Protein AF-A0A7S2CAX1-F1 (afdb_monomer)

Foldseek 3Di:
DDPVVVVVVVVVVVLVVCCVPDPPDHDDPQKAWQAFDADPVRDGFWTWIDHPNDIDIDGHDDDDPQAAQQQDLDCPAPCVVPPVVCSPDDDPDDNSRRCNSVVNVD

InterPro domains:
  IPR003953 FAD-dependent oxidoreductase 2, FAD-binding domain [PF00890] (13-105)
  IPR036188 FAD/NAD(P)-binding domain superfamily [G3DSA:3.50.50.60] (1-106)
  IPR036188 FAD/NAD(P)-binding domain superfamily [SSF51905] (16-105)
  IPR050315 FAD-dependent oxidoreductase 2 [PTHR43400] (2-106)

Secondary structure (DSSP, 8-state):
--HHHHHHHHHHHHHHHHHHH-TT----TT-EEEEEEE-TTS-EEEEEEEETTEEEEEES--------STT--STTSHHHHH-GGGTTS---S-TT-S-HHHHHH-

Structure (mmCIF, N/CA/C/O backbone):
data_AF-A0A7S2CAX1-F1
#
_entry.id   AF-A0A7S2CAX1-F1
#
loop_
_atom_site.group_PDB
_atom_site.id
_atom_site.type_symbol
_atom_site.label_atom_id
_atom_site.label_alt_id
_atom_site.label_comp_id
_atom_site.label_asym_id
_atom_site.label_entity_id
_atom_site.label_seq_id
_atom_site.pdbx_PDB_ins_code
_atom_site.Cartn_x
_atom_site.Cartn_y
_atom_site.Cartn_z
_atom_site.occupancy
_atom_site.B_iso_or_equiv
_atom_site.auth_seq_id
_atom_site.auth_comp_id
_atom_site.auth_asym_id
_atom_site.auth_atom_id
_atom_site.pdbx_PDB_model_num
ATOM 1 N N . ARG A 1 1 ? 8.464 22.840 -10.602 1.00 57.88 1 ARG A N 1
ATOM 2 C CA . ARG A 1 1 ? 7.586 22.064 -9.688 1.00 57.88 1 ARG A CA 1
ATOM 3 C C . ARG A 1 1 ? 6.872 21.008 -10.517 1.00 57.88 1 ARG A C 1
ATOM 5 O O . ARG A 1 1 ? 6.267 21.382 -11.510 1.00 57.88 1 ARG A O 1
ATOM 12 N N . PHE A 1 2 ? 6.968 19.727 -10.162 1.00 74.19 2 PHE A N 1
ATOM 13 C CA . PHE A 1 2 ? 6.228 18.670 -10.859 1.00 74.19 2 PHE A CA 1
ATOM 14 C C . PHE A 1 2 ? 4.757 18.679 -10.399 1.00 74.19 2 PHE A C 1
ATOM 16 O O . PHE A 1 2 ? 4.524 18.695 -9.182 1.00 74.19 2 PHE A O 1
ATOM 23 N N . PRO A 1 3 ? 3.769 18.684 -11.318 1.00 83.25 3 PRO A N 1
ATOM 24 C CA . PRO A 1 3 ? 2.349 18.718 -10.959 1.00 83.25 3 PRO A CA 1
ATOM 25 C C . PRO A 1 3 ? 1.945 17.592 -10.001 1.00 83.25 3 PRO A C 1
ATOM 27 O O . PRO A 1 3 ? 1.304 17.861 -8.989 1.00 83.25 3 PRO A O 1
ATOM 30 N N . GLY A 1 4 ? 2.419 16.365 -10.253 1.00 85.00 4 GLY A N 1
ATOM 31 C CA . GLY A 1 4 ? 2.128 15.201 -9.408 1.00 85.00 4 GLY A CA 1
ATOM 32 C C . GLY A 1 4 ? 2.579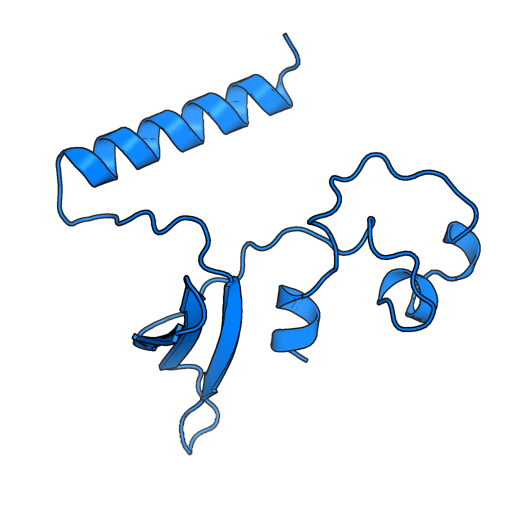 15.386 -7.959 1.00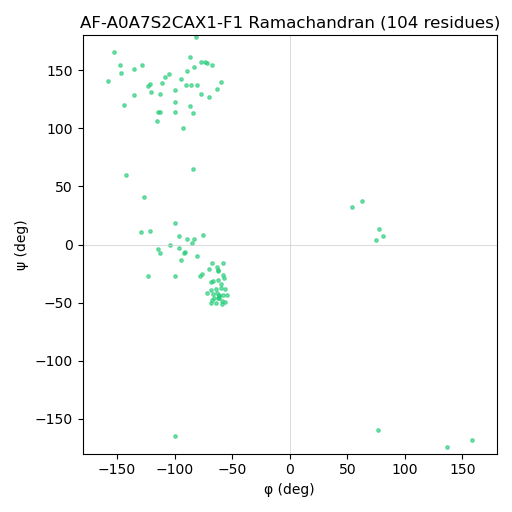 85.00 4 GLY A C 1
ATOM 33 O O . GLY A 1 4 ? 1.776 15.239 -7.046 1.00 85.00 4 GLY A O 1
ATOM 34 N N . MET A 1 5 ? 3.824 15.826 -7.742 1.00 86.69 5 MET A N 1
ATOM 35 C CA . MET A 1 5 ? 4.309 16.134 -6.390 1.00 86.69 5 MET A CA 1
ATOM 36 C C . MET A 1 5 ? 3.440 17.193 -5.707 1.00 86.69 5 MET A C 1
ATOM 38 O O . MET A 1 5 ? 3.094 17.043 -4.544 1.00 86.69 5 MET A O 1
ATOM 42 N N . THR A 1 6 ? 3.066 18.255 -6.422 1.00 91.06 6 THR A N 1
ATOM 43 C CA . THR A 1 6 ? 2.301 19.364 -5.828 1.00 91.06 6 THR A CA 1
ATOM 44 C C . THR A 1 6 ? 0.930 18.899 -5.336 1.00 91.06 6 THR A C 1
ATOM 46 O O . THR A 1 6 ? 0.521 19.271 -4.238 1.00 91.06 6 THR A O 1
ATOM 49 N N . ILE A 1 7 ? 0.254 18.049 -6.114 1.00 92.75 7 ILE A N 1
ATOM 50 C CA . ILE A 1 7 ? -1.035 17.460 -5.736 1.00 92.75 7 ILE A CA 1
ATOM 51 C C . ILE A 1 7 ? -0.867 16.559 -4.509 1.00 92.75 7 ILE A C 1
ATOM 53 O O . ILE A 1 7 ? -1.582 16.737 -3.524 1.00 92.75 7 ILE A O 1
ATOM 57 N N . THR A 1 8 ? 0.106 15.643 -4.525 1.00 90.06 8 THR A N 1
ATOM 58 C CA . THR A 1 8 ? 0.332 14.714 -3.409 1.00 90.06 8 THR A CA 1
ATOM 59 C C . THR A 1 8 ? 0.678 15.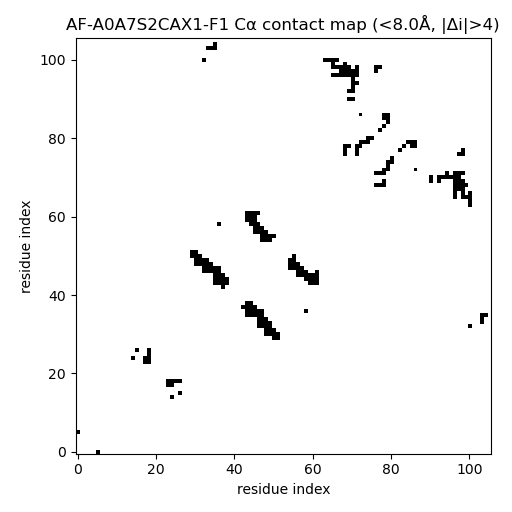452 -2.117 1.00 90.06 8 THR A C 1
ATOM 61 O O . THR A 1 8 ? 0.094 15.163 -1.076 1.00 90.06 8 THR A O 1
ATOM 64 N N . TYR A 1 9 ? 1.560 16.455 -2.175 1.00 91.69 9 TYR A N 1
ATOM 65 C CA . TYR A 1 9 ? 1.908 17.267 -1.006 1.00 91.69 9 TYR A CA 1
ATOM 66 C C . TYR A 1 9 ? 0.703 18.023 -0.450 1.00 91.69 9 TYR A C 1
ATOM 68 O O . TYR A 1 9 ? 0.510 18.041 0.762 1.00 91.69 9 TYR A O 1
ATOM 76 N N . ALA A 1 10 ? -0.121 18.619 -1.317 1.00 94.69 10 ALA A N 1
ATOM 77 C CA . ALA A 1 10 ? -1.322 19.313 -0.873 1.00 94.69 10 ALA A CA 1
ATOM 78 C C . ALA A 1 10 ? -2.286 18.355 -0.156 1.00 94.69 10 ALA A C 1
ATOM 80 O O . ALA A 1 10 ? -2.764 18.676 0.928 1.00 94.69 10 ALA A O 1
ATOM 81 N N . LEU A 1 11 ? -2.530 17.163 -0.713 1.00 94.75 11 LEU A N 1
ATOM 82 C CA . LEU A 1 11 ? -3.402 16.161 -0.093 1.00 94.75 11 LEU A CA 1
ATOM 83 C C . LEU A 1 11 ? -2.866 15.693 1.267 1.00 94.75 11 LEU A C 1
ATOM 85 O O . LEU A 1 11 ? -3.623 15.683 2.236 1.00 94.75 11 LEU A O 1
ATOM 89 N N . ILE A 1 12 ? -1.569 15.379 1.361 1.00 93.88 12 ILE A N 1
ATOM 90 C CA . ILE A 1 12 ? -0.925 14.971 2.620 1.00 93.88 12 ILE A CA 1
ATOM 91 C C . ILE A 1 12 ? -1.081 16.065 3.678 1.00 93.88 12 ILE A C 1
ATOM 93 O O . ILE A 1 12 ? -1.617 15.798 4.749 1.00 93.88 12 ILE A O 1
ATOM 97 N N . GLN A 1 13 ? -0.726 17.309 3.347 1.00 95.06 13 GLN A N 1
ATOM 98 C CA . GLN A 1 13 ? -0.827 18.437 4.277 1.00 95.06 13 GLN A CA 1
ATOM 99 C C . GLN A 1 13 ? -2.260 18.681 4.759 1.00 95.06 13 GLN A C 1
ATOM 101 O O . GLN A 1 13 ? -2.476 19.121 5.889 1.00 95.06 13 GLN A O 1
ATOM 106 N N . MET A 1 14 ? -3.259 18.441 3.907 1.00 95.94 14 MET A N 1
ATOM 107 C CA . MET A 1 14 ? -4.659 18.583 4.298 1.00 95.94 14 MET A CA 1
ATOM 108 C C . MET A 1 14 ? -5.100 17.468 5.250 1.00 95.94 14 MET A C 1
ATOM 110 O O . MET A 1 14 ? -5.772 17.766 6.236 1.00 95.94 14 MET A O 1
ATOM 114 N N . VAL A 1 15 ? -4.699 16.216 5.011 1.00 95.69 15 VAL A N 1
ATOM 115 C CA . VAL A 1 15 ? -5.015 15.097 5.916 1.00 95.69 15 VAL A CA 1
ATOM 116 C C . VAL A 1 15 ? -4.271 15.230 7.247 1.00 95.69 15 VAL A C 1
ATOM 118 O O . VAL A 1 15 ? -4.877 15.003 8.292 1.00 95.69 15 VAL A O 1
ATOM 121 N N . GLU A 1 16 ? -3.012 15.675 7.241 1.00 96.06 16 GLU A N 1
ATOM 122 C CA . GLU A 1 16 ? -2.248 15.983 8.461 1.00 96.06 16 GLU A CA 1
ATOM 123 C C . GLU A 1 16 ? -2.987 17.010 9.326 1.00 96.06 16 GLU A C 1
ATOM 125 O O . GLU A 1 16 ? -3.266 16.748 10.494 1.00 96.06 16 GLU A O 1
ATOM 130 N N . LYS A 1 17 ? -3.440 18.123 8.733 1.00 96.75 17 LYS A N 1
ATOM 131 C CA . LYS A 1 17 ? -4.230 19.138 9.452 1.00 96.75 17 LYS A CA 1
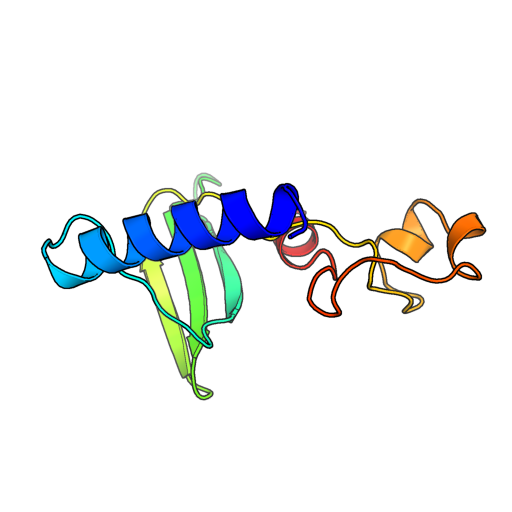ATOM 132 C C . LYS A 1 17 ? -5.533 18.586 10.031 1.00 96.75 17 LYS A C 1
ATOM 134 O O . LYS A 1 17 ? -5.942 19.021 11.106 1.00 96.75 17 LYS A O 1
ATOM 139 N N . VAL A 1 18 ? -6.215 17.680 9.325 1.00 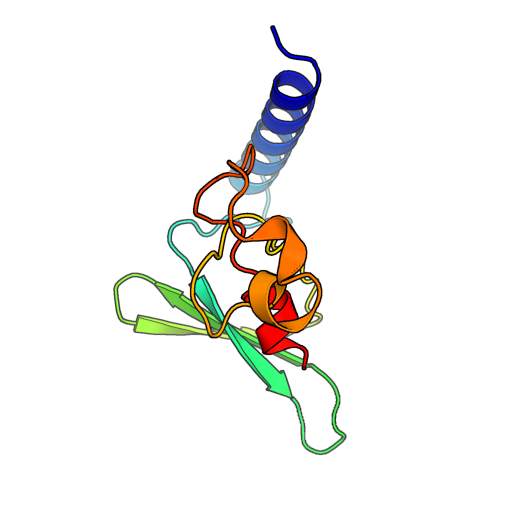97.12 18 VAL A N 1
ATOM 140 C CA . VAL A 1 18 ? -7.427 17.020 9.843 1.00 97.12 18 VAL A CA 1
ATOM 141 C C . VAL A 1 18 ? -7.078 16.118 11.027 1.00 97.12 18 VAL A C 1
ATOM 143 O O . VAL A 1 18 ? -7.785 16.160 12.033 1.00 97.12 18 VAL A O 1
ATOM 146 N N . SER A 1 19 ? -5.981 15.363 10.931 1.00 96.56 19 SER A N 1
ATOM 147 C CA . SER A 1 19 ? -5.507 14.461 11.986 1.00 96.56 19 SER A CA 1
ATOM 148 C C . SER A 1 19 ? -5.030 15.198 13.241 1.00 96.56 19 SER A C 1
ATOM 150 O O . SER A 1 19 ? -5.167 14.669 14.337 1.00 96.56 19 SER A O 1
ATOM 152 N N . GLU A 1 20 ? -4.480 16.406 13.107 1.00 95.88 20 GLU A N 1
ATOM 153 C CA . GLU A 1 20 ? -4.020 17.225 14.239 1.00 95.88 20 GLU A CA 1
ATOM 154 C C . GLU A 1 20 ? -5.163 17.925 14.985 1.00 95.88 20 GLU A C 1
ATOM 156 O O . GLU A 1 20 ? -5.026 18.273 16.156 1.00 95.88 20 GLU A O 1
ATOM 161 N N . ARG A 1 21 ? -6.278 18.194 14.295 1.00 95.56 21 ARG A N 1
ATOM 162 C CA . ARG A 1 21 ? -7.356 19.068 14.792 1.00 95.56 21 ARG A CA 1
ATOM 163 C C . ARG A 1 21 ? -8.658 18.336 15.092 1.00 95.56 21 ARG A C 1
ATOM 165 O O . ARG A 1 21 ? -9.597 18.962 15.578 1.00 95.56 21 ARG A O 1
ATOM 172 N N . SER A 1 22 ? -8.753 17.054 14.754 1.00 96.50 22 SER A N 1
ATOM 173 C CA . SER A 1 22 ? -9.951 16.244 14.966 1.00 96.50 22 SER A CA 1
ATOM 174 C C . SER A 1 22 ? -9.611 14.765 15.119 1.00 96.50 22 SER A C 1
ATOM 176 O O . SER A 1 22 ? -8.532 14.320 14.747 1.00 96.50 22 SER A O 1
ATOM 178 N N . ASP A 1 23 ? -10.573 13.997 15.610 1.00 95.00 23 ASP A N 1
ATOM 179 C CA . ASP A 1 23 ? -10.539 12.539 15.741 1.00 95.00 23 ASP A CA 1
ATOM 180 C C . ASP A 1 23 ? -10.973 11.796 14.463 1.00 95.00 23 ASP A C 1
ATOM 182 O O . ASP A 1 23 ? -10.990 10.567 14.424 1.00 95.00 23 ASP A O 1
ATOM 186 N N . LYS A 1 24 ? -11.296 12.527 13.389 1.00 95.69 24 LYS A N 1
ATOM 187 C CA . LYS A 1 24 ? -11.788 11.954 12.126 1.00 95.69 24 LYS A CA 1
ATOM 188 C C . LYS A 1 24 ? -10.727 11.182 11.344 1.00 95.69 24 LYS A C 1
ATOM 190 O O . LYS A 1 24 ? -11.078 10.403 10.463 1.00 95.69 24 LYS A O 1
ATOM 195 N N . ALA A 1 25 ? -9.448 11.441 11.605 1.00 95.19 25 ALA A N 1
ATOM 196 C CA . ALA A 1 25 ? -8.337 10.781 10.937 1.00 95.19 25 ALA A CA 1
ATOM 197 C C . ALA A 1 25 ? -7.152 10.625 11.892 1.00 95.19 25 ALA A C 1
ATOM 199 O O . ALA A 1 25 ? -6.896 11.485 12.731 1.00 95.19 25 ALA A O 1
ATOM 200 N N . LYS A 1 26 ? -6.396 9.542 11.716 1.00 95.12 26 LYS A N 1
ATOM 201 C CA . LYS A 1 26 ? -5.141 9.287 12.422 1.00 95.12 26 LYS A CA 1
ATOM 202 C C . LYS A 1 26 ? -4.105 8.800 11.422 1.00 95.12 26 LYS A C 1
ATOM 204 O O . LYS A 1 26 ? -4.356 7.844 10.692 1.00 95.12 26 LYS A O 1
ATOM 209 N N . ILE A 1 27 ? -2.935 9.431 11.412 1.00 95.75 27 ILE A N 1
ATOM 210 C CA . ILE A 1 27 ? -1.798 8.993 10.599 1.00 95.75 27 ILE A CA 1
ATOM 211 C C . ILE A 1 27 ? -0.829 8.215 11.490 1.00 95.75 27 ILE A C 1
ATOM 213 O O . ILE A 1 27 ? -0.330 8.735 12.487 1.00 95.75 27 ILE A O 1
ATOM 217 N N . VAL A 1 28 ? -0.534 6.968 11.119 1.00 95.69 28 VAL A N 1
ATOM 218 C CA . VAL A 1 28 ? 0.472 6.141 11.796 1.00 95.69 28 VAL A CA 1
ATOM 219 C C . VAL A 1 28 ? 1.604 5.853 10.818 1.00 95.69 28 VAL A C 1
ATOM 221 O O . VAL A 1 28 ? 1.461 5.068 9.888 1.00 95.69 28 VAL A O 1
ATOM 224 N N . THR A 1 29 ? 2.746 6.507 11.018 1.00 96.19 29 THR A N 1
ATOM 225 C CA . THR A 1 29 ? 3.939 6.299 10.188 1.00 96.19 29 THR A CA 1
ATOM 226 C C . THR A 1 29 ? 4.786 5.137 10.706 1.00 96.19 29 THR A C 1
ATOM 228 O O . THR A 1 29 ? 4.669 4.721 11.865 1.00 96.19 29 THR A O 1
ATOM 231 N N . LYS A 1 30 ? 5.665 4.612 9.838 1.00 96.31 30 LYS A N 1
ATOM 232 C CA . LYS A 1 30 ? 6.508 3.432 10.118 1.00 96.31 30 LYS A CA 1
ATOM 233 C C . LYS A 1 30 ? 5.687 2.215 10.577 1.00 96.31 30 LYS A C 1
ATOM 235 O O . LYS A 1 30 ? 6.144 1.439 11.412 1.00 96.31 30 LYS A O 1
ATOM 240 N N . ALA A 1 31 ? 4.468 2.102 10.056 1.00 97.69 31 ALA A N 1
ATOM 241 C CA . ALA A 1 31 ? 3.553 0.998 10.279 1.00 97.69 31 ALA A CA 1
ATOM 242 C C . ALA A 1 31 ? 3.392 0.235 8.964 1.00 97.69 31 ALA A C 1
ATOM 244 O O . ALA A 1 31 ? 2.892 0.788 7.985 1.00 97.69 31 ALA A O 1
ATOM 245 N N . ARG A 1 32 ? 3.854 -1.014 8.927 1.00 97.62 32 ARG A N 1
ATOM 246 C CA . ARG A 1 32 ? 3.748 -1.875 7.747 1.00 97.62 32 ARG A CA 1
ATOM 247 C C . ARG A 1 32 ? 2.563 -2.809 7.934 1.00 97.62 32 ARG A C 1
ATOM 249 O O . ARG A 1 32 ? 2.605 -3.644 8.828 1.00 97.62 32 ARG A O 1
ATOM 256 N N . ALA A 1 33 ? 1.519 -2.675 7.120 1.00 97.38 33 ALA A N 1
ATOM 257 C CA . ALA A 1 33 ? 0.420 -3.639 7.110 1.00 97.38 33 ALA A CA 1
ATOM 258 C C . ALA A 1 33 ? 0.944 -5.015 6.668 1.00 97.38 33 ALA A C 1
ATOM 260 O O . ALA A 1 33 ? 1.706 -5.102 5.705 1.00 97.38 33 ALA A O 1
ATOM 261 N N . THR A 1 34 ? 0.567 -6.076 7.378 1.00 97.12 34 THR A N 1
ATOM 262 C CA . THR A 1 34 ? 1.129 -7.423 7.177 1.00 97.12 34 THR A CA 1
ATOM 263 C C . THR A 1 34 ? 0.085 -8.478 6.855 1.00 97.12 34 THR A C 1
ATOM 265 O O . THR A 1 34 ? 0.420 -9.468 6.209 1.00 97.12 34 THR A O 1
ATOM 268 N N . LYS A 1 35 ? -1.161 -8.301 7.306 1.00 97.31 35 LYS A N 1
ATOM 269 C CA . LYS A 1 35 ? -2.195 -9.330 7.186 1.00 97.31 35 LYS A CA 1
ATOM 270 C C . LYS A 1 35 ? -3.597 -8.738 7.260 1.00 97.31 35 LYS A C 1
ATOM 272 O O . LYS A 1 35 ? -3.853 -7.892 8.109 1.00 97.31 35 LYS A O 1
ATOM 277 N N . LEU A 1 36 ? -4.524 -9.238 6.445 1.00 97.94 36 LEU A N 1
ATOM 278 C CA . LEU A 1 36 ? -5.953 -8.967 6.612 1.00 97.94 36 LEU A CA 1
ATOM 279 C C . LEU A 1 36 ? -6.551 -9.876 7.692 1.00 97.94 36 LEU A C 1
ATOM 281 O O . LEU A 1 36 ? -6.293 -11.080 7.742 1.00 97.94 36 LEU A O 1
ATOM 285 N N . LEU A 1 37 ? -7.388 -9.302 8.551 1.00 97.75 37 LEU A N 1
ATOM 286 C CA . LEU A 1 37 ? -8.199 -10.052 9.500 1.00 97.75 37 LEU A CA 1
ATOM 287 C C . LEU A 1 37 ? -9.491 -10.463 8.803 1.00 97.75 37 LEU A C 1
ATOM 289 O O . LEU A 1 37 ? -10.266 -9.613 8.365 1.00 97.75 37 LEU A O 1
ATOM 293 N N . VAL A 1 38 ? -9.725 -11.768 8.707 1.00 96.94 38 VAL A N 1
ATOM 294 C CA . VAL A 1 38 ? -10.891 -12.347 8.035 1.00 96.94 38 VAL A CA 1
ATOM 295 C C . VAL A 1 38 ? -11.668 -13.187 9.042 1.00 96.94 38 VAL A C 1
ATOM 297 O O . VAL A 1 38 ? -11.090 -13.979 9.786 1.00 96.94 38 VAL A O 1
ATOM 300 N N . ASN A 1 39 ? -12.981 -12.982 9.111 1.00 96.62 39 ASN A N 1
ATOM 301 C CA . ASN A 1 39 ? -13.843 -13.714 10.034 1.00 96.62 39 ASN A CA 1
ATOM 302 C C . ASN A 1 39 ? -14.222 -15.108 9.483 1.00 96.62 39 ASN A C 1
ATOM 304 O O . ASN A 1 39 ? -13.878 -15.482 8.363 1.00 96.62 39 ASN A O 1
ATOM 308 N N . LYS A 1 40 ? -14.991 -15.884 10.260 1.00 96.94 40 LYS A N 1
ATOM 309 C CA . LYS A 1 40 ? -15.419 -17.243 9.870 1.00 96.94 40 LYS A CA 1
ATOM 310 C C . LYS A 1 40 ? -16.290 -17.294 8.608 1.00 96.94 40 LYS A C 1
ATOM 312 O O . LYS A 1 40 ? -16.373 -18.348 7.993 1.00 96.94 40 LYS A O 1
ATOM 317 N N . SER A 1 41 ? -16.949 -16.194 8.242 1.00 96.69 41 SER A N 1
ATOM 318 C CA . SER A 1 41 ? -17.758 -16.104 7.021 1.00 96.69 41 SER A CA 1
ATOM 319 C C . SER A 1 41 ? -16.951 -15.646 5.802 1.00 96.69 41 SER A C 1
ATOM 321 O O . SER A 1 41 ? -17.543 -15.398 4.758 1.00 96.69 41 SER A O 1
ATOM 323 N N . GLY A 1 42 ? -15.629 -15.480 5.927 1.00 95.31 42 GLY A N 1
ATOM 324 C CA . GLY A 1 42 ? -14.766 -15.012 4.841 1.00 95.31 42 GLY A CA 1
ATOM 325 C C . GLY A 1 42 ? -14.771 -13.494 4.629 1.00 95.31 42 GLY A C 1
ATOM 326 O O . GLY A 1 42 ? -14.184 -13.019 3.663 1.00 95.31 42 GLY A O 1
ATOM 327 N N . ALA A 1 43 ? -15.406 -12.710 5.506 1.00 96.81 43 ALA A N 1
ATOM 328 C CA . ALA A 1 43 ? -15.429 -11.254 5.379 1.00 96.81 43 ALA A CA 1
ATOM 329 C C . ALA A 1 43 ? -14.194 -10.618 6.035 1.00 96.81 43 ALA A C 1
ATOM 331 O O . ALA A 1 43 ? -13.825 -10.987 7.154 1.00 96.81 43 ALA A O 1
ATOM 332 N N . CYS A 1 44 ? -13.589 -9.631 5.366 1.00 97.38 44 CYS A N 1
ATOM 333 C CA . CYS A 1 44 ? -12.532 -8.804 5.948 1.00 97.38 44 CYS A CA 1
ATOM 334 C C . CYS A 1 44 ? -13.117 -7.886 7.033 1.00 97.38 44 CYS A C 1
ATOM 336 O O . CYS A 1 44 ? -14.092 -7.173 6.800 1.00 97.38 44 CYS A O 1
ATOM 338 N N . VAL A 1 45 ? -12.524 -7.927 8.224 1.00 98.19 45 VAL A N 1
ATOM 339 C CA . VAL A 1 45 ? -12.984 -7.218 9.429 1.00 98.19 45 VAL A CA 1
ATOM 340 C C . VAL A 1 45 ? -11.873 -6.412 10.104 1.00 98.19 45 VAL A C 1
ATOM 342 O O . VAL A 1 45 ? -12.043 -5.959 11.236 1.00 98.19 45 VAL A O 1
ATOM 345 N N . GLY A 1 46 ? -10.725 -6.256 9.449 1.00 98.25 46 GLY A N 1
ATOM 346 C CA . GLY A 1 46 ? -9.595 -5.504 9.979 1.00 98.25 46 GLY A CA 1
ATOM 347 C C . GLY A 1 46 ? -8.269 -5.886 9.336 1.00 98.25 46 GLY A C 1
ATOM 348 O O . GLY A 1 46 ? -8.231 -6.616 8.343 1.00 98.25 46 GLY A O 1
ATOM 349 N N . LEU A 1 47 ? -7.173 -5.423 9.931 1.00 98.25 47 LEU A N 1
ATOM 350 C CA . LEU A 1 47 ? -5.810 -5.741 9.508 1.00 98.25 47 LEU A CA 1
ATOM 351 C C . LEU A 1 47 ? -4.837 -5.787 10.692 1.00 98.25 47 LEU A C 1
ATOM 353 O O . LEU A 1 47 ? -5.041 -5.114 11.702 1.00 98.25 47 LEU A O 1
ATOM 357 N N . CYS A 1 48 ? -3.753 -6.540 10.528 1.00 98.19 48 CYS A N 1
ATOM 358 C CA . CYS A 1 48 ? -2.555 -6.440 11.352 1.00 98.19 48 CYS A CA 1
ATOM 359 C C . CYS A 1 48 ? -1.537 -5.506 10.694 1.00 98.19 48 CYS A C 1
ATOM 361 O O . CYS A 1 48 ? -1.346 -5.537 9.472 1.00 98.19 48 CYS A O 1
ATOM 363 N N . TYR A 1 49 ? -0.832 -4.725 11.507 1.00 98.25 49 TYR A N 1
ATOM 364 C CA . TYR A 1 49 ? 0.352 -3.993 11.077 1.00 98.25 49 TYR A CA 1
ATOM 365 C C . TYR A 1 49 ? 1.486 -4.121 12.094 1.00 98.25 49 TYR A C 1
ATOM 367 O O . TYR A 1 49 ? 1.265 -4.251 13.295 1.00 98.25 49 TYR A O 1
ATOM 375 N N . GLU A 1 50 ? 2.718 -4.043 11.609 1.00 98.19 50 GLU A N 1
ATOM 376 C CA . GLU A 1 50 ? 3.923 -4.032 12.427 1.00 98.19 50 GLU A CA 1
ATOM 377 C C . GLU A 1 50 ? 4.429 -2.597 12.598 1.00 98.19 50 GLU A C 1
ATOM 379 O O . GLU A 1 50 ? 4.545 -1.852 11.620 1.00 98.19 50 GLU A O 1
ATOM 384 N N . LYS A 1 51 ? 4.765 -2.201 13.828 1.00 97.69 51 LYS A N 1
ATOM 385 C CA . LYS A 1 51 ? 5.410 -0.917 14.118 1.00 97.69 51 LYS A CA 1
ATOM 386 C C . LYS A 1 51 ? 6.404 -1.064 15.263 1.00 97.69 51 LYS A C 1
ATOM 388 O O . LYS A 1 51 ? 6.030 -1.368 16.390 1.00 97.69 51 LYS A O 1
ATOM 393 N N . GLY A 1 52 ? 7.675 -0.772 14.990 1.00 96.44 52 GLY A N 1
ATOM 394 C CA . GLY A 1 52 ? 8.735 -0.867 16.000 1.00 96.44 52 GLY A CA 1
ATOM 395 C C . GLY A 1 52 ? 8.932 -2.290 16.530 1.00 96.44 52 GLY A C 1
ATOM 396 O O . GLY A 1 52 ? 9.130 -2.457 17.728 1.00 96.44 52 GLY A O 1
ATOM 397 N N . GLY A 1 53 ? 8.815 -3.299 15.658 1.00 96.5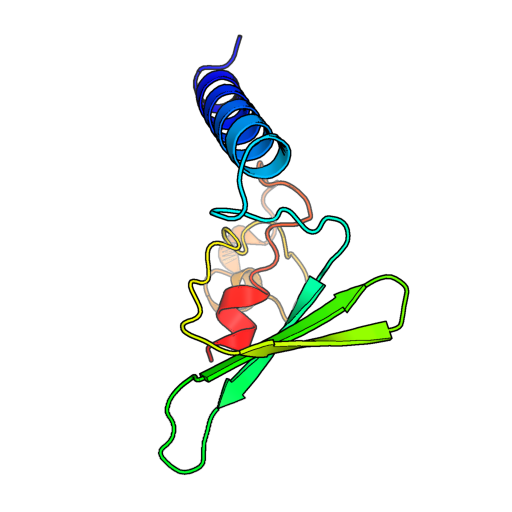0 53 GLY A N 1
ATOM 398 C CA . GLY A 1 53 ? 8.963 -4.715 16.010 1.00 96.50 53 GLY A CA 1
ATOM 399 C C . GLY A 1 53 ? 7.784 -5.322 16.777 1.00 96.50 53 GLY A C 1
ATOM 400 O O . GLY A 1 53 ? 7.856 -6.480 17.174 1.00 96.50 53 GLY A O 1
ATOM 401 N N . MET A 1 54 ? 6.707 -4.564 16.999 1.00 97.69 54 MET A N 1
ATOM 402 C CA . MET A 1 54 ? 5.479 -5.051 17.626 1.00 97.69 54 MET A CA 1
ATOM 403 C C . MET A 1 54 ? 4.357 -5.151 16.597 1.00 97.69 54 MET A C 1
ATOM 405 O O . MET A 1 54 ? 4.242 -4.293 15.717 1.00 97.69 54 MET A O 1
ATOM 409 N N . GLU A 1 55 ? 3.517 -6.171 16.743 1.00 98.12 55 GLU A N 1
ATOM 410 C CA . GLU A 1 55 ? 2.301 -6.346 15.953 1.00 98.12 55 GLU A CA 1
ATOM 411 C C . GLU A 1 55 ? 1.108 -5.670 16.643 1.00 98.12 55 GLU A C 1
ATOM 413 O O . GLU A 1 55 ? 0.927 -5.768 17.857 1.00 98.12 55 GLU A O 1
ATOM 418 N N . PHE A 1 56 ? 0.288 -4.991 15.848 1.00 98.31 56 PHE A N 1
ATOM 419 C CA . PHE A 1 56 ? -0.938 -4.318 16.261 1.00 98.31 56 PHE A CA 1
ATOM 420 C C . PHE A 1 56 ? -2.091 -4.754 15.362 1.00 98.31 56 PHE A C 1
ATOM 422 O O . PHE A 1 56 ? -1.871 -5.117 14.206 1.00 98.31 56 PHE A O 1
ATOM 429 N N . GLN A 1 57 ? -3.317 -4.672 15.877 1.00 98.06 57 GLN A N 1
ATOM 430 C CA . GLN A 1 57 ? -4.538 -4.967 15.130 1.00 98.06 57 GLN A CA 1
ATOM 431 C C . GLN A 1 57 ? -5.462 -3.757 15.118 1.00 98.06 57 GLN A C 1
ATOM 433 O O . GLN A 1 57 ? -5.657 -3.111 16.145 1.00 98.06 57 GLN A O 1
ATOM 438 N N . GLU A 1 58 ? -6.054 -3.498 13.958 1.00 97.50 58 GLU A N 1
ATOM 439 C CA . GLU A 1 58 ? -7.128 -2.525 13.778 1.00 97.50 58 GLU A CA 1
ATOM 440 C C . GLU A 1 58 ? -8.333 -3.235 13.171 1.00 97.50 58 GLU A C 1
ATOM 442 O O . GLU A 1 58 ? -8.193 -4.048 12.253 1.00 97.50 58 GLU A O 1
ATOM 447 N N . HIS A 1 59 ? -9.520 -2.933 13.689 1.00 98.06 59 HIS A N 1
ATOM 448 C CA . HIS A 1 59 ? -10.765 -3.578 13.285 1.00 98.06 59 HIS A CA 1
ATOM 449 C C . HIS A 1 59 ? -11.662 -2.611 12.517 1.00 98.06 59 HIS A C 1
ATOM 451 O O . HIS A 1 59 ? -11.824 -1.454 12.898 1.00 98.06 59 HIS A O 1
ATOM 457 N N . GLY A 1 60 ? -12.284 -3.112 11.454 1.00 97.31 60 GLY A N 1
ATOM 458 C CA . GLY A 1 60 ? -13.177 -2.353 10.588 1.00 97.31 60 GLY A CA 1
ATOM 459 C C . GLY A 1 60 ? -12.945 -2.631 9.102 1.00 97.31 60 GLY A C 1
ATOM 460 O O . GLY A 1 60 ? -12.163 -3.515 8.745 1.00 97.31 60 GLY A O 1
ATOM 461 N N . PRO A 1 61 ? -13.640 -1.892 8.222 1.00 97.31 61 PRO A N 1
ATOM 462 C CA . PRO A 1 61 ? -13.420 -1.966 6.784 1.00 97.31 61 PRO A CA 1
ATOM 463 C C . PRO A 1 61 ? -11.981 -1.586 6.422 1.00 97.31 61 PRO A C 1
ATOM 465 O O . PRO A 1 61 ? -11.436 -0.619 6.955 1.00 97.31 61 PRO A O 1
ATOM 468 N N . VAL A 1 62 ? -11.387 -2.314 5.476 1.00 97.56 62 VAL A N 1
ATOM 469 C CA . VAL A 1 62 ? -10.016 -2.076 5.008 1.00 97.56 62 VAL A CA 1
ATOM 470 C C . VAL A 1 62 ? -10.036 -1.598 3.562 1.00 97.56 62 VAL A C 1
ATOM 472 O O . VAL A 1 62 ? -10.651 -2.223 2.702 1.00 97.56 62 VAL A O 1
ATOM 475 N N . ILE A 1 63 ? -9.332 -0.497 3.292 1.00 97.38 63 ILE A N 1
ATOM 476 C CA . ILE A 1 63 ? -9.085 0.011 1.939 1.00 97.38 63 ILE A CA 1
ATOM 477 C C . ILE A 1 63 ? -7.586 -0.099 1.671 1.00 97.38 63 ILE A C 1
ATOM 479 O O . ILE A 1 63 ? -6.782 0.583 2.306 1.00 97.38 63 ILE A O 1
ATOM 483 N N . LEU A 1 64 ? -7.205 -0.952 0.721 1.00 96.38 64 LEU A N 1
ATOM 484 C CA . LEU A 1 64 ? -5.817 -1.084 0.287 1.00 96.38 64 LEU A CA 1
ATOM 485 C C . LEU A 1 64 ? -5.504 -0.020 -0.769 1.00 96.38 64 LEU A C 1
ATOM 487 O O . LEU A 1 64 ? -6.035 -0.043 -1.875 1.00 96.38 64 LEU A O 1
ATOM 491 N N . ALA A 1 65 ? -4.624 0.914 -0.414 1.00 95.88 65 ALA A N 1
ATOM 492 C CA . ALA A 1 65 ? -4.152 1.995 -1.282 1.00 95.88 65 ALA A CA 1
ATOM 493 C C . ALA A 1 65 ? -2.612 2.018 -1.349 1.00 95.88 65 ALA A C 1
ATOM 495 O O . ALA A 1 65 ? -1.984 3.072 -1.286 1.00 95.88 65 ALA A O 1
ATOM 496 N N . THR A 1 66 ? -1.989 0.838 -1.429 1.00 95.75 66 THR A N 1
ATOM 497 C CA . THR A 1 66 ? -0.538 0.625 -1.246 1.00 95.75 66 THR A CA 1
ATOM 498 C C . THR A 1 66 ? 0.318 0.889 -2.490 1.00 95.75 66 THR A C 1
ATOM 500 O O . THR A 1 66 ? 1.519 0.638 -2.469 1.00 95.75 66 THR A O 1
ATOM 503 N N . GLY A 1 67 ? -0.269 1.377 -3.585 1.00 94.69 67 GLY A N 1
ATOM 504 C CA . GLY A 1 67 ? 0.435 1.557 -4.857 1.00 94.69 67 GLY A CA 1
ATOM 505 C C . GLY A 1 67 ? 0.645 0.246 -5.628 1.00 94.69 67 GLY A C 1
ATOM 506 O O . GLY A 1 67 ? -0.087 -0.722 -5.432 1.00 94.69 67 GLY A O 1
ATOM 507 N N . GLY A 1 68 ? 1.608 0.247 -6.556 1.00 96.31 68 GLY A N 1
ATOM 508 C CA . GLY A 1 68 ? 1.868 -0.866 -7.481 1.00 96.31 68 GLY A CA 1
ATOM 509 C C . GLY A 1 68 ? 3.026 -1.788 -7.077 1.00 96.31 68 GLY A C 1
ATOM 510 O O . GLY A 1 68 ? 3.514 -1.750 -5.951 1.00 96.31 68 GLY A O 1
ATOM 511 N N . PHE A 1 69 ? 3.480 -2.600 -8.038 1.00 97.25 69 PHE A N 1
ATOM 512 C CA . PHE A 1 69 ? 4.553 -3.600 -7.882 1.00 97.25 69 PHE A CA 1
ATOM 513 C C . PHE A 1 69 ? 5.748 -3.396 -8.834 1.00 97.25 69 PHE A C 1
ATOM 515 O O . PHE A 1 69 ? 6.600 -4.268 -8.975 1.00 97.25 69 PHE A O 1
ATOM 522 N N . GLY A 1 70 ? 5.815 -2.243 -9.508 1.00 96.75 70 GLY A N 1
ATOM 523 C CA . GLY A 1 70 ? 6.813 -1.948 -10.544 1.00 96.75 70 GLY A CA 1
ATOM 524 C C . GLY A 1 70 ? 8.229 -1.641 -10.041 1.00 96.75 70 GLY A C 1
ATOM 525 O O . GLY A 1 70 ? 9.048 -1.180 -10.834 1.00 96.75 70 GLY A O 1
ATOM 526 N N . ALA A 1 71 ? 8.510 -1.819 -8.749 1.00 96.75 71 ALA A N 1
ATOM 527 C CA . ALA A 1 71 ? 9.850 -1.686 -8.173 1.00 96.75 71 ALA A CA 1
ATOM 528 C C . ALA A 1 71 ? 10.412 -3.008 -7.618 1.00 96.75 71 ALA A C 1
ATOM 530 O O . ALA A 1 71 ? 11.562 -3.034 -7.190 1.00 96.75 71 ALA A O 1
ATOM 531 N N . ASP A 1 72 ? 9.643 -4.102 -7.634 1.00 96.56 72 ASP A N 1
ATOM 532 C CA . ASP A 1 72 ? 10.119 -5.417 -7.190 1.00 96.56 72 ASP A CA 1
ATOM 533 C C . ASP A 1 72 ? 10.675 -6.214 -8.380 1.00 96.56 72 ASP A C 1
ATOM 535 O O . ASP A 1 72 ? 9.933 -6.791 -9.174 1.00 96.56 72 ASP A O 1
ATOM 539 N N . PHE A 1 73 ? 12.004 -6.228 -8.504 1.00 95.31 73 PHE A N 1
ATOM 540 C CA . PHE A 1 73 ? 12.751 -6.967 -9.533 1.00 95.31 73 PHE A CA 1
ATOM 541 C C . PHE A 1 73 ? 13.324 -8.292 -9.010 1.00 95.31 73 PHE A C 1
ATOM 543 O O . PHE A 1 73 ? 14.253 -8.851 -9.594 1.00 95.31 73 PHE A O 1
ATOM 550 N N . THR A 1 74 ? 12.799 -8.810 -7.897 1.00 94.94 74 THR A N 1
ATOM 551 C CA . THR A 1 74 ? 13.140 -10.163 -7.445 1.00 94.94 74 THR A CA 1
ATOM 552 C C . THR A 1 74 ? 12.456 -11.214 -8.323 1.00 94.94 74 THR A C 1
ATOM 554 O O . THR A 1 74 ? 11.429 -10.957 -8.946 1.00 94.94 74 THR A O 1
ATOM 557 N N . GLN A 1 75 ? 12.991 -12.436 -8.366 1.00 94.25 75 GLN A N 1
ATOM 558 C CA . GLN A 1 75 ? 12.405 -13.516 -9.176 1.00 94.25 75 GLN A CA 1
ATOM 559 C C . GLN A 1 75 ? 11.038 -13.992 -8.658 1.00 94.25 75 GLN A C 1
ATOM 561 O O . GLN A 1 75 ? 10.316 -14.677 -9.375 1.00 94.25 75 GLN A O 1
ATOM 566 N N . GLN A 1 76 ? 10.692 -13.647 -7.417 1.00 92.69 76 GLN A N 1
ATOM 567 C CA . GLN A 1 76 ? 9.414 -13.951 -6.774 1.00 92.69 76 GLN A CA 1
ATOM 568 C C . GLN A 1 76 ? 8.420 -12.783 -6.885 1.00 92.69 76 GLN A C 1
ATOM 570 O O . GLN A 1 76 ? 7.368 -12.806 -6.246 1.00 92.69 76 GLN A O 1
ATOM 575 N N . SER A 1 77 ? 8.754 -11.738 -7.646 1.00 96.31 77 SER A N 1
ATOM 576 C CA . SER A 1 77 ? 7.910 -10.559 -7.763 1.00 96.31 77 SER A CA 1
ATOM 577 C C . SER A 1 77 ? 6.717 -10.776 -8.688 1.00 96.31 77 SER A C 1
ATOM 579 O O . SER A 1 77 ? 6.748 -11.579 -9.623 1.00 96.31 77 SER A O 1
ATOM 581 N N . LEU A 1 78 ? 5.677 -9.963 -8.486 1.00 97.00 78 LEU A N 1
ATOM 582 C CA . LEU A 1 78 ? 4.548 -9.893 -9.417 1.00 97.00 78 LEU A CA 1
ATOM 583 C C . LEU A 1 78 ? 5.006 -9.411 -10.805 1.00 97.00 78 LEU A C 1
ATOM 585 O O . LEU A 1 78 ? 4.445 -9.819 -11.819 1.00 97.00 78 LEU A O 1
ATOM 589 N N . LEU A 1 79 ? 6.051 -8.576 -10.879 1.00 97.19 79 LEU A N 1
ATOM 590 C CA . LEU A 1 79 ? 6.615 -8.141 -12.156 1.00 97.19 79 LEU A CA 1
ATOM 591 C C . LEU A 1 79 ? 7.239 -9.321 -12.910 1.00 97.19 79 LEU A C 1
ATOM 593 O O . LEU A 1 79 ? 6.937 -9.501 -14.085 1.00 97.19 79 LEU A O 1
ATOM 597 N N . ALA A 1 80 ? 8.031 -10.157 -12.235 1.00 97.12 80 ALA A N 1
ATOM 598 C CA . ALA A 1 80 ? 8.623 -11.355 -12.821 1.00 97.12 80 ALA A CA 1
ATOM 59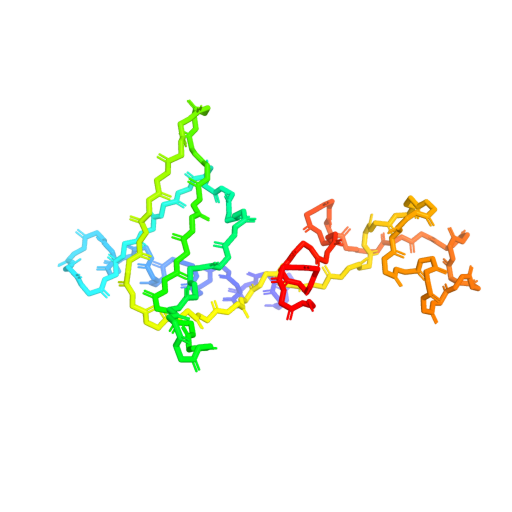9 C C . ALA A 1 80 ? 7.557 -12.381 -13.233 1.00 97.12 80 ALA A C 1
ATOM 601 O O . ALA A 1 80 ? 7.680 -13.009 -14.282 1.00 97.12 80 ALA A O 1
ATOM 602 N N . GLN A 1 81 ? 6.494 -12.524 -12.436 1.00 96.94 81 GLN A N 1
ATOM 603 C CA . GLN A 1 81 ? 5.391 -13.441 -12.721 1.00 96.94 81 GLN A CA 1
ATOM 604 C C . GLN A 1 81 ? 4.575 -13.015 -13.947 1.00 96.94 81 GLN A C 1
ATOM 606 O O . GLN A 1 81 ? 4.282 -13.844 -14.808 1.00 96.94 81 GLN A O 1
ATOM 611 N N . TYR A 1 82 ? 4.187 -11.739 -14.031 1.00 97.06 82 TYR A N 1
ATOM 612 C CA . TYR A 1 82 ? 3.228 -11.278 -15.039 1.00 97.06 82 TYR A CA 1
ATOM 613 C C . TYR A 1 82 ? 3.872 -10.602 -16.254 1.00 97.06 82 TYR A C 1
ATOM 615 O O . TYR A 1 82 ? 3.277 -10.602 -17.332 1.00 97.06 82 TYR A O 1
ATOM 623 N N . ARG A 1 83 ? 5.059 -10.005 -16.105 1.00 96.38 83 ARG A N 1
ATOM 624 C CA . ARG A 1 83 ? 5.795 -9.283 -17.159 1.00 96.38 83 ARG A CA 1
ATOM 625 C C . ARG A 1 83 ? 7.312 -9.513 -17.062 1.00 96.38 83 ARG A C 1
ATOM 627 O O . ARG A 1 83 ? 8.076 -8.551 -16.936 1.00 96.38 83 ARG A O 1
ATOM 634 N N . PRO A 1 84 ? 7.779 -10.774 -17.156 1.00 97.06 84 PRO A N 1
ATOM 635 C CA . PRO A 1 84 ? 9.207 -11.097 -17.095 1.00 97.06 84 PRO A CA 1
ATOM 636 C C . PRO A 1 84 ? 10.029 -10.376 -18.173 1.00 97.06 84 PRO A C 1
ATOM 638 O O . PRO A 1 84 ? 11.208 -10.092 -17.974 1.00 97.06 84 PRO A O 1
ATOM 641 N N . ASP A 1 85 ? 9.403 -10.022 -19.297 1.00 97.12 85 ASP A N 1
ATOM 642 C CA . ASP A 1 85 ? 10.005 -9.253 -20.384 1.00 97.12 85 ASP A CA 1
ATOM 643 C C . ASP A 1 85 ? 10.454 -7.844 -19.961 1.00 97.12 85 ASP A C 1
ATOM 645 O O . ASP A 1 85 ? 11.358 -7.287 -20.577 1.00 97.12 85 ASP A O 1
ATOM 649 N N . LEU A 1 86 ? 9.892 -7.281 -18.887 1.00 96.56 86 LEU A N 1
ATOM 650 C CA . LEU A 1 86 ? 10.245 -5.950 -18.381 1.00 96.56 86 LEU A CA 1
ATOM 651 C C . LEU A 1 86 ? 11.359 -5.959 -17.323 1.00 96.56 86 LEU A C 1
ATOM 653 O O . LEU A 1 86 ? 11.845 -4.893 -16.957 1.00 96.56 86 LEU A O 1
ATOM 657 N N . MET A 1 87 ? 11.799 -7.127 -16.844 1.00 96.50 87 MET A N 1
ATOM 658 C CA . MET A 1 87 ? 12.716 -7.248 -15.694 1.00 96.50 87 MET A CA 1
ATOM 659 C C . MET A 1 87 ? 14.104 -6.626 -15.907 1.00 96.50 87 MET A C 1
ATOM 661 O O . MET A 1 87 ? 14.817 -6.360 -14.946 1.00 96.50 87 MET A O 1
ATOM 665 N N . HIS A 1 88 ? 14.502 -6.399 -17.158 1.00 95.25 88 HIS A N 1
ATOM 666 C CA . HIS A 1 88 ? 15.790 -5.803 -17.516 1.00 95.25 88 HIS A CA 1
ATOM 667 C C . HIS A 1 88 ? 15.739 -4.271 -17.647 1.00 95.25 88 HIS A C 1
ATOM 669 O O . HIS A 1 88 ? 16.770 -3.637 -17.874 1.00 95.25 88 HIS A O 1
ATOM 675 N N . LEU A 1 89 ? 14.547 -3.673 -17.557 1.00 96.38 89 LEU A N 1
ATOM 676 C CA . LEU A 1 89 ? 14.351 -2.238 -17.722 1.00 96.38 89 LEU A CA 1
ATOM 677 C C . LEU A 1 89 ? 14.491 -1.497 -16.385 1.00 96.38 89 LEU A C 1
ATOM 679 O O . LEU A 1 89 ? 14.136 -2.037 -15.337 1.00 96.38 89 LEU A O 1
ATOM 683 N N . PRO A 1 90 ? 14.959 -0.236 -16.400 1.00 94.94 90 PRO A N 1
ATOM 684 C CA . PRO A 1 90 ? 14.969 0.593 -15.202 1.00 94.94 90 PRO A CA 1
ATOM 685 C C . PRO A 1 90 ? 13.540 0.944 -14.762 1.00 94.94 90 PRO A C 1
ATOM 687 O O . PRO A 1 90 ? 12.625 1.039 -15.583 1.00 94.94 90 PRO A O 1
ATOM 690 N N . THR A 1 91 ? 13.357 1.214 -13.467 1.00 95.25 91 THR A N 1
ATOM 691 C CA . THR A 1 91 ? 12.079 1.688 -12.918 1.00 95.25 91 THR A CA 1
ATOM 692 C C . THR A 1 91 ? 12.113 3.174 -12.594 1.00 95.25 91 THR A C 1
ATOM 694 O O . THR A 1 91 ? 13.129 3.719 -12.169 1.00 95.25 91 THR A O 1
ATOM 697 N N . THR A 1 92 ? 10.967 3.828 -12.758 1.00 94.00 92 THR A N 1
ATOM 698 C CA . THR A 1 92 ? 10.715 5.180 -12.242 1.00 94.00 92 THR A CA 1
ATOM 699 C C . TH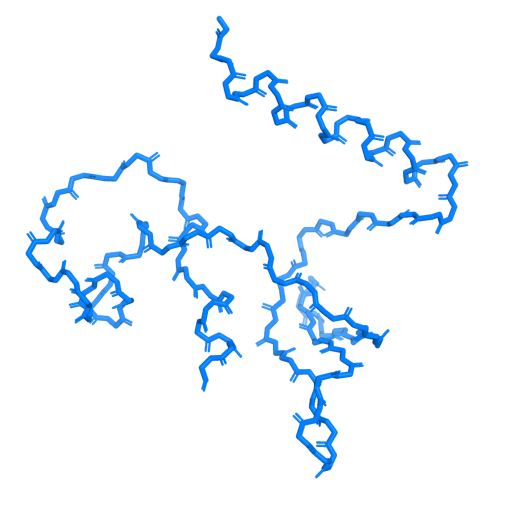R A 1 92 ? 9.992 5.160 -10.892 1.00 94.00 92 THR A C 1
ATOM 701 O O . THR A 1 92 ? 9.689 6.221 -10.349 1.00 94.00 92 THR A O 1
ATOM 704 N N . ASN A 1 93 ? 9.634 3.977 -10.381 1.00 94.12 93 ASN A N 1
ATOM 705 C CA . ASN A 1 93 ? 8.886 3.818 -9.137 1.00 94.12 93 ASN A CA 1
ATOM 706 C C . ASN A 1 93 ? 9.826 3.877 -7.928 1.00 94.12 93 ASN A C 1
ATOM 708 O O . ASN A 1 93 ? 11.001 3.531 -8.023 1.00 94.12 93 ASN A O 1
ATOM 712 N N . GLY A 1 94 ? 9.296 4.295 -6.778 1.00 90.94 94 GLY A N 1
ATOM 713 C CA . GLY A 1 94 ? 10.041 4.212 -5.524 1.00 90.94 94 GLY A CA 1
ATOM 714 C C . GLY A 1 94 ? 10.159 2.768 -5.035 1.00 90.94 94 GLY A C 1
ATOM 715 O O . GLY A 1 94 ? 9.302 1.939 -5.330 1.00 90.94 94 GLY A O 1
ATOM 716 N N . GLU A 1 95 ? 11.174 2.491 -4.215 1.00 94.00 95 GLU A N 1
ATOM 717 C CA . GLU A 1 95 ? 11.484 1.152 -3.672 1.00 94.00 95 GLU A CA 1
ATOM 718 C C . GLU A 1 95 ? 10.333 0.509 -2.874 1.00 94.00 95 GLU A C 1
ATOM 720 O O . GLU A 1 95 ? 10.332 -0.691 -2.640 1.00 94.00 95 GLU A O 1
ATOM 725 N N . HIS A 1 96 ? 9.330 1.294 -2.475 1.00 91.88 96 HIS A N 1
ATOM 726 C CA . HIS A 1 96 ? 8.138 0.832 -1.763 1.00 91.88 96 HIS A CA 1
ATOM 727 C C . HIS A 1 96 ? 7.067 0.207 -2.677 1.00 91.88 96 HIS A C 1
ATOM 729 O O . HIS A 1 96 ? 6.086 -0.340 -2.181 1.00 91.88 96 HIS A O 1
ATOM 735 N N . CYS A 1 97 ? 7.197 0.307 -4.003 1.00 95.56 97 CYS A N 1
ATOM 736 C CA . CYS A 1 97 ? 6.224 -0.235 -4.953 1.00 95.56 97 CYS A CA 1
ATOM 737 C C . CYS A 1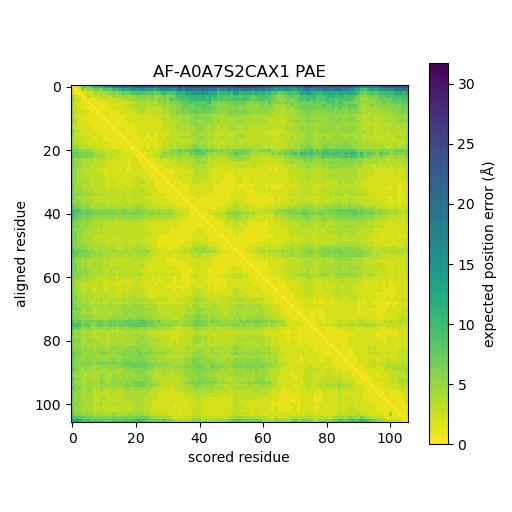 97 ? 6.480 -1.726 -5.234 1.00 95.56 97 CYS A C 1
ATOM 739 O O . CYS A 1 97 ? 6.823 -2.095 -6.360 1.00 95.56 97 CYS A O 1
ATOM 741 N N . THR A 1 98 ? 6.321 -2.577 -4.219 1.00 96.56 98 THR A N 1
ATOM 742 C CA . THR A 1 98 ? 6.648 -4.018 -4.265 1.00 96.56 98 THR A CA 1
ATOM 743 C C . THR A 1 98 ? 5.438 -4.947 -4.380 1.00 96.56 98 THR A C 1
ATOM 745 O O . THR A 1 98 ? 5.580 -6.169 -4.457 1.00 96.56 98 THR A O 1
ATOM 748 N N . GLY A 1 99 ? 4.227 -4.385 -4.422 1.00 97.00 99 GLY A N 1
ATOM 749 C CA . GLY A 1 99 ? 2.994 -5.160 -4.557 1.00 97.00 99 GLY A CA 1
ATOM 750 C C . GLY A 1 99 ? 2.516 -5.845 -3.283 1.00 97.00 99 GLY A C 1
ATOM 751 O O . GLY A 1 99 ? 1.630 -6.687 -3.369 1.00 97.00 99 GLY A O 1
ATOM 752 N N . ASP A 1 100 ? 3.056 -5.496 -2.115 1.00 96.19 100 ASP A N 1
ATOM 753 C CA . ASP A 1 100 ? 2.746 -6.181 -0.852 1.00 96.19 100 ASP A CA 1
ATOM 754 C C . ASP A 1 100 ? 1.243 -6.202 -0.535 1.00 96.19 100 ASP A C 1
ATOM 756 O O . ASP A 1 100 ? 0.720 -7.214 -0.080 1.00 96.19 100 ASP A O 1
ATOM 760 N N . GLY A 1 101 ? 0.519 -5.114 -0.823 1.00 96.69 101 GLY A N 1
ATOM 761 C CA . GLY A 1 101 ? -0.935 -5.072 -0.638 1.00 96.69 101 GLY A CA 1
ATOM 762 C C . GLY A 1 101 ? -1.705 -5.979 -1.601 1.00 96.69 101 GLY A C 1
ATOM 763 O O . GLY A 1 101 ? -2.722 -6.538 -1.209 1.00 96.69 101 GLY A O 1
ATOM 764 N N . ILE A 1 102 ? -1.210 -6.174 -2.829 1.00 96.62 102 ILE A N 1
ATOM 765 C CA . ILE A 1 102 ? -1.804 -7.120 -3.789 1.00 96.62 102 ILE A CA 1
ATOM 766 C C . ILE A 1 102 ? -1.578 -8.545 -3.286 1.00 96.62 102 ILE A C 1
ATOM 768 O O . ILE A 1 102 ? -2.541 -9.281 -3.121 1.00 96.62 102 ILE A O 1
ATOM 772 N N . LYS A 1 103 ? -0.329 -8.880 -2.934 1.00 95.44 103 LYS A N 1
ATOM 773 C CA . LYS A 1 103 ? 0.058 -10.187 -2.375 1.00 95.44 103 LYS A CA 1
ATOM 774 C C . LYS A 1 103 ? -0.713 -10.531 -1.091 1.00 95.44 103 LYS A C 1
ATOM 776 O O . LYS A 1 103 ? -0.903 -11.695 -0.782 1.00 95.44 103 LYS A O 1
ATOM 781 N N . MET A 1 104 ? -1.134 -9.526 -0.319 1.00 94.81 104 MET A N 1
ATOM 782 C CA . MET A 1 104 ? -1.944 -9.714 0.892 1.00 94.81 104 MET A CA 1
ATOM 783 C C . MET A 1 104 ? -3.419 -10.027 0.594 1.00 94.81 104 MET A C 1
ATOM 785 O O . MET A 1 104 ? -4.107 -10.575 1.454 1.00 94.81 104 MET A O 1
ATOM 789 N N . GLY A 1 105 ? -3.917 -9.608 -0.571 1.00 89.50 105 GLY A N 1
ATOM 790 C CA . GLY A 1 105 ? -5.296 -9.829 -1.001 1.00 89.50 105 GLY A CA 1
ATOM 791 C C . GLY A 1 105 ? -5.503 -11.074 -1.869 1.00 89.50 105 GLY A C 1
ATOM 792 O O . GLY A 1 105 ? -6.658 -11.443 -2.076 1.00 89.50 105 GLY A O 1
ATOM 793 N N . GLU A 1 106 ? -4.425 -11.675 -2.383 1.00 87.06 106 GLU A N 1
ATOM 794 C CA . GLU A 1 106 ? -4.416 -12.993 -3.045 1.00 87.06 106 GLU A CA 1
ATOM 795 C C . GLU A 1 106 ? -4.649 -14.135 -2.039 1.00 87.06 106 GLU A C 1
ATOM 797 O O . GLU A 1 106 ? -5.411 -15.065 -2.392 1.00 87.06 106 GLU A O 1
#

pLDDT: mean 95.09, std 4.97, range [57.88, 98.31]

Mean predicted aligned error: 3.64 Å

Organism: NCBI:txid327968

Solvent-accessible surface area (backbone atoms only — not comparable to full-atom values): 6548 Å² total; per-residue (Å²): 132,59,69,68,59,54,52,54,51,51,53,51,57,51,51,50,53,44,33,76,74,40,90,88,42,80,86,74,79,78,52,46,76,72,41,70,37,61,50,97,87,70,46,71,46,18,35,33,30,37,44,91,94,39,80,46,78,50,78,41,86,79,82,89,81,65,74,50,29,70,42,29,79,48,87,86,20,66,34,40,71,76,42,52,86,54,64,86,56,90,66,93,54,56,83,76,19,49,27,63,62,58,68,58,72,109

Radius of gyration: 16.73 Å; Cα contacts (8 Å, |Δi|>4): 134; chains: 1; bounding box: 34×39×38 Å

Sequence (106 aa):
RFPGMTITYALIQMVEKVSERSDKAKIVTKARATKLLVNKSGACVGLCYEKGGMEFQEHGPVILATGGFGADFTQQSLLAQYRPDLMHLPTTNGEHCTGDGIKMGE

Nearest PDB structures (foldseek):
  6t85-assembly1_A  TM=8.428E-01  e=3.097E-04  Shewanella oneidensis MR-1
  4at2-assembly1_A-2  TM=8.679E-01  e=5.579E-04  Rhodococcus jostii RHA1
  1mo9-assembly1_A  TM=6.615E-01  e=3.174E-01  Xanthobacter autotrophicus Py2
  7mgo-assembly1_B  TM=6.640E-01  e=3.617E-01  Xanthobacter autotrophicus Py2
  7mgn-assembly1_A  TM=5.828E-01  e=6.103E-01  Xanthobacter autotrophicus Py2